Protein AF-A0A377ZC28-F1 (afdb_monomer_lite)

Organism: NCBI:txid72407

Structure (mmCIF, N/CA/C/O backbone):
data_AF-A0A377ZC28-F1
#
_entry.id   AF-A0A377ZC28-F1
#
loop_
_atom_site.group_PDB
_atom_site.id
_atom_site.type_symbol
_atom_site.label_atom_id
_atom_site.label_alt_id
_atom_site.label_comp_id
_atom_site.label_asym_id
_atom_site.label_entity_id
_atom_site.label_seq_id
_atom_site.pdbx_PDB_ins_code
_atom_site.Cartn_x
_atom_site.Cartn_y
_atom_site.Cartn_z
_atom_site.occupancy
_atom_site.B_iso_or_equiv
_atom_site.auth_seq_id
_atom_site.auth_comp_id
_atom_site.auth_asym_id
_atom_site.auth_atom_id
_atom_site.pdbx_PDB_model_num
ATOM 1 N N . MET A 1 1 ? -20.824 -15.036 5.516 1.00 44.41 1 MET A N 1
ATOM 2 C CA . MET A 1 1 ? -20.216 -13.695 5.655 1.00 44.41 1 MET A CA 1
ATOM 3 C C . MET A 1 1 ? -18.732 -13.839 5.365 1.00 44.41 1 MET A C 1
ATOM 5 O O . MET A 1 1 ? -18.049 -14.486 6.147 1.00 44.41 1 MET A O 1
ATOM 9 N N . ASN A 1 2 ? -18.245 -13.337 4.228 1.00 58.28 2 ASN A N 1
ATOM 10 C CA . ASN A 1 2 ? -16.809 -13.364 3.943 1.00 58.28 2 ASN A CA 1
ATOM 11 C C . ASN A 1 2 ? -16.132 -12.284 4.794 1.00 58.28 2 ASN A C 1
ATOM 13 O O . ASN A 1 2 ? -16.191 -11.107 4.447 1.00 58.28 2 ASN A O 1
ATOM 17 N N . ASN A 1 3 ? -15.524 -12.671 5.917 1.00 81.12 3 ASN A N 1
ATOM 18 C CA . ASN A 1 3 ? -14.624 -11.776 6.642 1.00 81.12 3 ASN A CA 1
ATOM 19 C C . ASN A 1 3 ? -13.360 -11.593 5.797 1.00 81.12 3 ASN A C 1
ATOM 21 O O . ASN A 1 3 ? -12.593 -12.538 5.618 1.00 81.12 3 ASN A O 1
ATOM 25 N N . GLN A 1 4 ? -13.168 -10.389 5.269 1.00 92.62 4 GLN A N 1
ATOM 26 C CA . GLN A 1 4 ? -11.940 -9.996 4.591 1.00 92.62 4 GLN A CA 1
ATOM 27 C C . GLN A 1 4 ? -10.994 -9.349 5.612 1.00 92.62 4 GLN A C 1
ATOM 29 O O . GLN A 1 4 ? -11.361 -8.376 6.272 1.00 92.62 4 GLN A O 1
ATOM 34 N N . PHE A 1 5 ? -9.782 -9.878 5.734 1.00 97.25 5 PHE A N 1
ATOM 35 C CA . PHE A 1 5 ? -8.716 -9.340 6.566 1.00 97.25 5 PHE A CA 1
ATOM 36 C C . PHE A 1 5 ? -8.031 -8.147 5.893 1.00 97.25 5 PHE A C 1
ATOM 38 O O . PHE A 1 5 ? -7.810 -8.121 4.678 1.00 97.25 5 PHE A O 1
ATOM 45 N N . THR A 1 6 ? -7.653 -7.161 6.702 1.00 98.06 6 THR A N 1
ATOM 46 C CA . THR A 1 6 ? -6.891 -5.994 6.262 1.00 98.06 6 THR A CA 1
ATOM 47 C C . THR A 1 6 ? -5.403 -6.188 6.571 1.00 98.06 6 THR A C 1
ATOM 49 O O . THR A 1 6 ? -5.005 -6.478 7.704 1.00 98.06 6 THR A O 1
ATOM 52 N N . TRP A 1 7 ? -4.581 -5.940 5.555 1.00 98.06 7 TRP A N 1
ATOM 53 C CA . TRP A 1 7 ? -3.185 -5.550 5.687 1.00 98.06 7 TRP A CA 1
ATOM 54 C C . TRP A 1 7 ? -3.112 -4.021 5.639 1.00 98.06 7 TRP A C 1
ATOM 56 O O . TRP A 1 7 ? -3.307 -3.414 4.586 1.00 98.06 7 TRP A O 1
ATOM 66 N N . LEU A 1 8 ? -2.828 -3.377 6.767 1.00 98.38 8 LEU A N 1
ATOM 67 C CA . LEU A 1 8 ? -2.618 -1.935 6.818 1.00 98.38 8 LEU A CA 1
ATOM 68 C C . LEU A 1 8 ? -1.168 -1.620 6.447 1.00 98.38 8 LEU A C 1
ATOM 70 O O . LEU A 1 8 ? -0.243 -2.073 7.116 1.00 98.38 8 LEU A O 1
ATOM 74 N N . HIS A 1 9 ? -0.956 -0.835 5.396 1.00 97.56 9 HIS A N 1
ATOM 75 C CA . HIS A 1 9 ? 0.357 -0.327 5.033 1.00 97.56 9 HIS A CA 1
ATOM 76 C C . HIS A 1 9 ? 0.481 1.171 5.327 1.00 97.56 9 HIS A C 1
ATOM 78 O O . HIS A 1 9 ? -0.236 2.005 4.775 1.00 97.56 9 HIS A O 1
ATOM 84 N N . ILE A 1 10 ? 1.476 1.523 6.135 1.00 95.75 10 ILE A N 1
ATOM 85 C CA . ILE A 1 10 ? 1.855 2.899 6.444 1.00 95.75 10 ILE A CA 1
ATOM 86 C C . ILE A 1 10 ? 3.057 3.287 5.573 1.00 95.75 10 ILE A C 1
ATOM 88 O O . ILE A 1 10 ? 4.144 2.725 5.703 1.00 95.75 10 ILE A O 1
ATOM 92 N N . GLY A 1 11 ? 2.852 4.214 4.639 1.00 93.88 11 GLY A N 1
ATOM 93 C CA . GLY A 1 11 ? 3.839 4.625 3.638 1.00 93.88 11 GLY A CA 1
ATOM 94 C C . GLY A 1 11 ? 3.499 4.107 2.240 1.00 93.88 11 GLY A C 1
ATOM 95 O O . GLY A 1 11 ? 4.002 3.074 1.802 1.00 93.88 11 GLY A O 1
ATOM 96 N N . LEU A 1 12 ? 2.672 4.855 1.509 1.00 92.75 12 LEU A N 1
ATOM 97 C CA . LEU A 1 12 ? 2.207 4.550 0.152 1.00 92.75 12 LEU A CA 1
ATOM 98 C C . LEU A 1 12 ? 3.239 4.961 -0.918 1.00 92.75 12 LEU A C 1
ATOM 100 O O . LEU A 1 12 ? 2.968 5.731 -1.842 1.00 92.75 12 LEU A O 1
ATOM 104 N N . GLY A 1 13 ? 4.458 4.443 -0.779 1.00 91.50 13 GLY A N 1
ATOM 105 C CA . GLY A 1 13 ? 5.565 4.681 -1.706 1.00 91.50 13 GLY A CA 1
ATOM 106 C C . GLY A 1 13 ? 5.496 3.838 -2.984 1.00 91.50 13 GLY A C 1
ATOM 107 O O . GLY A 1 13 ? 4.701 2.904 -3.105 1.00 91.50 13 GLY A O 1
ATOM 108 N N . SER A 1 14 ? 6.377 4.143 -3.942 1.00 92.00 14 SER A N 1
ATOM 109 C CA . SER A 1 14 ? 6.533 3.369 -5.184 1.00 92.00 14 SER A CA 1
ATOM 110 C C . SER A 1 14 ? 6.946 1.916 -4.924 1.00 92.00 14 SER A C 1
ATOM 112 O O . SER A 1 14 ? 6.415 1.017 -5.567 1.00 92.00 14 SER A O 1
ATOM 114 N N . PHE A 1 15 ? 7.834 1.678 -3.951 1.00 92.62 15 PHE A N 1
ATOM 115 C CA . PHE A 1 15 ? 8.294 0.333 -3.591 1.00 92.62 15 PHE A CA 1
ATOM 116 C C . PHE A 1 15 ? 7.162 -0.553 -3.060 1.00 92.62 15 PHE A C 1
ATOM 118 O O . PHE A 1 15 ? 6.989 -1.672 -3.529 1.00 92.62 15 PHE A O 1
ATOM 125 N N . HIS A 1 16 ? 6.346 -0.035 -2.135 1.00 94.75 16 HIS A N 1
ATOM 126 C CA . HIS A 1 16 ? 5.183 -0.761 -1.623 1.00 94.75 16 HIS A CA 1
ATOM 127 C C . HIS A 1 16 ? 4.256 -1.211 -2.764 1.00 94.75 16 HIS A C 1
ATOM 129 O O . HIS A 1 16 ? 3.899 -2.389 -2.845 1.00 94.75 16 HIS A O 1
ATOM 135 N N . ARG A 1 17 ? 3.920 -0.279 -3.669 1.00 96.00 17 ARG A N 1
ATOM 136 C CA . ARG A 1 17 ? 3.062 -0.554 -4.828 1.00 96.00 17 ARG A CA 1
ATOM 137 C C . ARG A 1 17 ? 3.667 -1.618 -5.748 1.00 96.00 17 ARG A C 1
ATOM 139 O O . ARG A 1 17 ? 3.008 -2.588 -6.093 1.00 96.00 17 ARG A O 1
ATOM 146 N N . ALA A 1 18 ? 4.948 -1.502 -6.074 1.00 96.00 18 ALA A N 1
ATOM 147 C CA . ALA A 1 18 ? 5.608 -2.459 -6.958 1.00 96.00 18 ALA A CA 1
ATOM 148 C C . ALA A 1 18 ? 5.859 -3.841 -6.337 1.00 96.00 18 ALA A C 1
ATOM 150 O O . ALA A 1 18 ? 6.118 -4.783 -7.073 1.00 96.00 18 ALA A O 1
ATOM 151 N N . HIS A 1 19 ? 5.827 -3.963 -5.006 1.00 95.56 19 HIS A N 1
ATOM 152 C CA . HIS A 1 19 ? 6.254 -5.180 -4.319 1.00 95.56 19 HIS A CA 1
ATOM 153 C C . HIS A 1 19 ? 5.126 -5.833 -3.515 1.00 95.56 19 HIS A C 1
ATOM 155 O O . HIS A 1 19 ? 4.520 -6.801 -3.960 1.00 95.56 19 HIS A O 1
ATOM 161 N N . GLN A 1 20 ? 4.807 -5.323 -2.322 1.00 96.56 20 GLN A N 1
ATOM 162 C CA . GLN A 1 20 ? 3.825 -5.971 -1.439 1.00 96.56 20 GLN A CA 1
ATOM 163 C C . GLN A 1 20 ? 2.410 -5.923 -2.021 1.00 96.56 20 GLN A C 1
ATOM 165 O O . GLN A 1 20 ? 1.684 -6.912 -1.946 1.00 96.56 20 GLN A O 1
ATOM 170 N N . ALA A 1 21 ? 2.024 -4.791 -2.620 1.00 97.62 21 ALA A N 1
ATOM 171 C CA . ALA A 1 21 ? 0.724 -4.684 -3.269 1.00 97.62 21 ALA A CA 1
ATOM 172 C C . ALA A 1 21 ? 0.627 -5.618 -4.483 1.00 97.62 21 ALA A C 1
ATOM 174 O O . ALA A 1 21 ? -0.418 -6.237 -4.681 1.00 97.62 21 ALA A O 1
ATOM 175 N N . TRP A 1 22 ? 1.712 -5.785 -5.240 1.00 97.75 22 TRP A N 1
ATOM 176 C CA . TRP A 1 22 ? 1.761 -6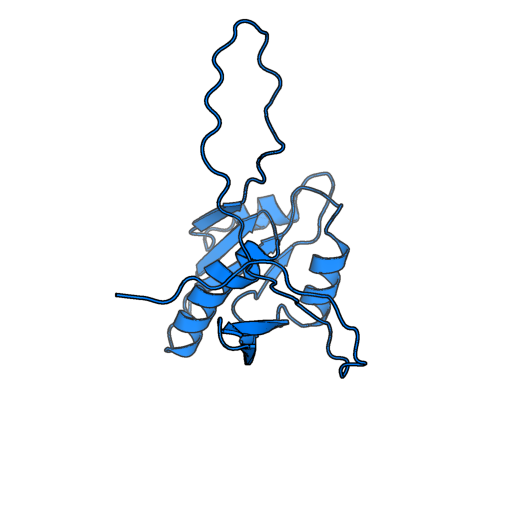.739 -6.344 1.00 97.75 22 TRP A CA 1
ATOM 177 C C . TRP A 1 22 ? 1.591 -8.191 -5.870 1.00 97.75 22 TRP A C 1
ATOM 179 O O . TRP A 1 22 ? 0.719 -8.896 -6.372 1.00 97.75 22 TRP A O 1
ATOM 189 N N . TYR A 1 23 ? 2.319 -8.625 -4.835 1.00 97.19 23 TYR A N 1
ATOM 190 C CA . TYR A 1 23 ? 2.162 -9.982 -4.292 1.00 97.19 23 TYR A CA 1
ATOM 191 C C . TYR A 1 23 ? 0.742 -10.259 -3.792 1.00 97.19 23 TYR A C 1
ATOM 193 O O . TYR A 1 23 ? 0.187 -11.324 -4.066 1.00 97.19 23 TYR A O 1
ATOM 201 N N . LEU A 1 24 ? 0.119 -9.300 -3.100 1.00 97.56 24 LEU A N 1
ATOM 202 C CA . LEU A 1 24 ? -1.262 -9.480 -2.656 1.00 97.56 24 LEU A CA 1
ATOM 203 C C . LEU A 1 24 ? -2.251 -9.478 -3.829 1.00 97.56 24 LEU A C 1
ATOM 205 O O . LEU A 1 24 ? -3.248 -10.192 -3.793 1.00 97.56 24 LEU A O 1
ATOM 209 N N . HIS A 1 25 ? -1.969 -8.720 -4.889 1.00 97.81 25 HIS A N 1
ATOM 210 C CA . HIS A 1 25 ? -2.758 -8.776 -6.117 1.00 97.81 25 HIS A CA 1
ATOM 211 C C . HIS A 1 25 ? -2.675 -10.156 -6.774 1.00 97.81 25 HIS A C 1
ATOM 213 O O . HIS A 1 25 ? -3.702 -10.682 -7.189 1.00 97.81 25 HIS A O 1
ATOM 219 N N . ARG A 1 26 ? -1.500 -10.795 -6.784 1.00 97.56 26 ARG A N 1
ATOM 220 C CA . ARG A 1 26 ? -1.352 -12.171 -7.283 1.00 97.56 26 ARG A CA 1
ATOM 221 C C . ARG A 1 26 ? -2.139 -13.193 -6.470 1.00 97.56 26 ARG A C 1
ATOM 223 O O . ARG A 1 26 ? -2.745 -14.079 -7.062 1.00 97.56 26 ARG A O 1
ATOM 230 N N . LEU A 1 27 ? -2.204 -13.027 -5.150 1.00 96.12 27 LEU A N 1
ATOM 231 C CA . LEU A 1 27 ? -3.037 -13.865 -4.281 1.00 96.12 27 LEU A CA 1
ATOM 232 C C . LEU A 1 27 ? -4.542 -13.710 -4.586 1.00 96.12 27 LEU A C 1
ATOM 234 O O . LEU A 1 27 ? -5.274 -14.694 -4.680 1.00 96.12 27 LEU A O 1
ATOM 238 N N . ILE A 1 28 ? -4.993 -12.472 -4.800 1.00 95.75 28 ILE A N 1
ATOM 239 C CA . ILE A 1 28 ? -6.369 -12.166 -5.224 1.00 95.75 28 ILE A CA 1
ATOM 240 C C . ILE A 1 28 ? -6.650 -12.782 -6.603 1.00 95.75 28 ILE A C 1
ATOM 242 O O . ILE A 1 28 ? -7.668 -13.443 -6.796 1.00 95.75 28 ILE A O 1
ATOM 246 N N . ALA A 1 29 ? -5.726 -12.626 -7.555 1.00 95.62 29 ALA A N 1
ATOM 247 C CA . ALA A 1 29 ? -5.847 -13.178 -8.902 1.00 95.62 29 ALA A CA 1
ATOM 248 C C . ALA A 1 29 ? -5.878 -14.716 -8.917 1.00 95.62 29 ALA A C 1
ATOM 250 O O . ALA A 1 29 ? -6.526 -15.300 -9.783 1.00 95.62 29 ALA A O 1
ATOM 251 N N . SER A 1 30 ? -5.249 -15.383 -7.942 1.00 96.81 30 SER A N 1
ATOM 252 C CA . SER A 1 30 ? -5.361 -16.836 -7.763 1.00 96.81 30 SER A CA 1
ATOM 253 C C . SER A 1 30 ? -6.667 -17.276 -7.083 1.00 96.81 30 SER A C 1
ATOM 255 O O . SER A 1 30 ? -6.837 -18.460 -6.802 1.00 96.81 30 SER A O 1
ATOM 257 N N . GLY A 1 31 ? -7.579 -16.345 -6.785 1.00 96.06 31 GLY A N 1
ATOM 258 C CA . GLY A 1 31 ? -8.904 -16.602 -6.216 1.00 96.06 31 GLY A CA 1
ATOM 259 C C . GLY A 1 31 ? -9.018 -16.411 -4.699 1.00 96.06 31 GLY A C 1
ATOM 260 O O . GLY A 1 31 ? -10.126 -16.501 -4.165 1.00 96.06 31 GLY A O 1
ATOM 261 N N . ASP A 1 32 ? -7.924 -16.122 -3.984 1.00 95.25 32 ASP A N 1
ATOM 262 C CA . ASP A 1 32 ? -7.978 -15.882 -2.539 1.00 95.25 32 ASP A CA 1
ATOM 263 C C . ASP A 1 32 ? -8.244 -14.404 -2.232 1.00 95.25 32 ASP A C 1
ATOM 265 O O . ASP A 1 32 ? -7.348 -13.578 -2.055 1.00 95.25 32 ASP A O 1
ATOM 269 N N . ASN A 1 33 ? -9.531 -14.086 -2.119 1.00 94.50 33 ASN A N 1
ATOM 270 C CA . ASN A 1 33 ? -10.020 -12.733 -1.859 1.00 94.50 33 ASN A CA 1
ATOM 271 C C . ASN A 1 33 ? -10.162 -12.407 -0.365 1.00 94.50 33 ASN A C 1
ATOM 273 O O . ASN A 1 33 ? -10.817 -11.425 -0.006 1.00 94.50 33 ASN A O 1
ATOM 277 N N . ARG A 1 34 ? -9.585 -13.220 0.532 1.00 96.12 34 ARG A N 1
ATOM 278 C CA . ARG A 1 34 ? -9.691 -13.004 1.985 1.00 96.12 34 ARG A CA 1
ATOM 279 C C . ARG A 1 34 ? -8.863 -11.827 2.476 1.00 96.12 34 ARG A C 1
ATOM 281 O O . ARG A 1 34 ? -9.069 -11.411 3.607 1.00 96.12 34 ARG A O 1
ATOM 288 N N . TRP A 1 35 ? -7.957 -11.286 1.666 1.00 96.62 35 TRP A N 1
ATOM 289 C CA . TRP A 1 35 ? -7.097 -10.171 2.049 1.00 96.62 35 TRP A CA 1
ATOM 290 C C . TRP A 1 35 ? -7.303 -8.944 1.171 1.00 96.62 35 TRP A C 1
ATOM 292 O O . TRP A 1 35 ? -7.628 -9.041 -0.011 1.00 96.62 35 TRP A O 1
ATOM 302 N N . ARG A 1 36 ? -7.054 -7.777 1.764 1.00 97.19 36 ARG A N 1
ATOM 303 C CA . ARG A 1 36 ? -6.927 -6.494 1.068 1.00 97.19 36 ARG A CA 1
ATOM 304 C C . ARG A 1 36 ? -5.870 -5.614 1.713 1.00 97.19 36 ARG A C 1
ATOM 306 O O . ARG A 1 36 ? -5.557 -5.790 2.890 1.00 97.19 36 ARG A O 1
ATOM 313 N N . ILE A 1 37 ? -5.407 -4.608 0.977 1.00 98.31 37 ILE A N 1
ATOM 314 C CA . ILE A 1 37 ? -4.588 -3.528 1.527 1.00 98.31 37 ILE A CA 1
ATOM 315 C C . ILE A 1 37 ? -5.447 -2.304 1.838 1.00 98.31 37 ILE A C 1
ATOM 317 O O . ILE A 1 37 ? -6.193 -1.807 0.986 1.00 98.31 37 ILE A O 1
ATOM 321 N N . ALA A 1 38 ? -5.278 -1.796 3.057 1.00 98.31 38 ALA A N 1
ATOM 322 C CA . ALA A 1 38 ? -5.562 -0.412 3.400 1.00 98.31 38 ALA A CA 1
ATOM 323 C C . ALA A 1 38 ? -4.236 0.353 3.452 1.00 98.31 38 ALA A C 1
ATOM 325 O O . ALA A 1 38 ? -3.284 -0.142 4.047 1.00 98.31 38 ALA A O 1
ATOM 326 N N . ALA A 1 39 ? -4.137 1.532 2.842 1.00 97.56 39 ALA A N 1
ATOM 327 C CA . ALA A 1 39 ? -2.881 2.276 2.788 1.00 97.56 39 ALA A CA 1
ATOM 328 C C . ALA A 1 39 ? -3.060 3.766 3.079 1.00 97.56 39 ALA A C 1
ATOM 330 O O . ALA A 1 39 ? -4.024 4.384 2.632 1.00 97.56 39 ALA A O 1
ATOM 331 N N . GLY A 1 40 ? -2.100 4.349 3.793 1.00 96.31 40 GLY A N 1
ATOM 332 C CA . GLY A 1 40 ? -2.043 5.780 4.087 1.00 96.31 40 GLY A CA 1
ATOM 333 C C . GLY A 1 40 ? -0.639 6.224 4.486 1.00 96.31 40 GLY A C 1
ATOM 334 O O . GLY A 1 40 ? 0.289 5.415 4.536 1.00 96.31 40 GLY A O 1
ATOM 335 N N . ASN A 1 41 ? -0.476 7.512 4.775 1.00 94.56 41 ASN A N 1
ATOM 336 C CA . ASN A 1 41 ? 0.808 8.115 5.136 1.00 94.56 41 ASN A CA 1
ATOM 337 C C . ASN A 1 41 ? 0.721 8.818 6.495 1.00 94.56 41 ASN A C 1
ATOM 339 O O . ASN A 1 41 ? -0.324 9.346 6.861 1.00 94.56 41 ASN A O 1
ATOM 343 N N . ILE A 1 42 ? 1.837 8.864 7.227 1.00 94.31 42 ILE A N 1
ATOM 344 C CA . ILE A 1 42 ? 1.957 9.658 8.469 1.00 94.31 42 ILE A CA 1
ATOM 345 C C . ILE A 1 42 ? 2.351 11.118 8.208 1.00 94.31 42 ILE A C 1
ATOM 347 O O . ILE A 1 42 ? 2.241 11.965 9.090 1.00 94.31 42 ILE A O 1
ATOM 351 N N . ARG A 1 43 ? 2.803 11.412 6.986 1.00 91.69 43 ARG A N 1
ATOM 352 C CA . ARG A 1 43 ? 3.150 12.744 6.485 1.00 91.69 43 ARG A CA 1
ATOM 353 C C . ARG A 1 43 ? 2.178 13.154 5.381 1.00 91.69 43 ARG A C 1
ATOM 355 O O . ARG A 1 43 ? 1.640 12.296 4.684 1.00 91.69 43 ARG A O 1
ATOM 362 N N . ASN A 1 44 ? 1.985 14.460 5.221 1.00 92.12 44 ASN A N 1
ATOM 363 C CA . ASN A 1 44 ? 1.114 15.051 4.201 1.00 92.12 44 ASN A CA 1
ATOM 364 C C . ASN A 1 44 ? 1.813 15.294 2.848 1.00 92.12 44 ASN A C 1
ATOM 366 O O . ASN A 1 44 ? 1.165 15.705 1.889 1.00 92.12 44 ASN A O 1
ATOM 370 N N . ASP A 1 45 ? 3.117 15.038 2.750 1.00 89.00 45 ASP A N 1
ATOM 371 C CA . ASP A 1 45 ? 3.940 15.268 1.554 1.00 89.00 45 ASP A CA 1
ATOM 372 C C . ASP A 1 45 ? 3.560 14.381 0.355 1.00 89.00 45 ASP A C 1
ATOM 374 O O . ASP A 1 45 ? 3.824 14.737 -0.792 1.00 89.00 45 ASP A O 1
ATOM 378 N N . ALA A 1 46 ? 2.898 13.250 0.605 1.00 86.00 46 ALA A N 1
ATOM 379 C CA . ALA A 1 46 ? 2.440 12.308 -0.414 1.00 86.00 46 ALA A CA 1
ATOM 380 C C . ALA A 1 46 ? 0.905 12.248 -0.559 1.00 86.00 46 ALA A C 1
ATOM 382 O O . ALA A 1 46 ? 0.376 11.293 -1.136 1.00 86.00 46 ALA A O 1
ATOM 383 N N . GLU A 1 47 ? 0.170 13.250 -0.066 1.00 91.62 47 GLU A N 1
ATOM 384 C CA . GLU A 1 47 ? -1.302 13.240 -0.076 1.00 91.62 47 GLU A CA 1
ATOM 385 C C . GLU A 1 47 ? -1.884 13.226 -1.498 1.00 91.62 47 GLU A C 1
ATOM 387 O O . GLU A 1 47 ? -2.858 12.528 -1.765 1.00 91.62 47 GLU A O 1
ATOM 392 N N . GLN A 1 48 ? -1.237 13.898 -2.455 1.00 92.62 48 GLN A N 1
ATOM 393 C CA . GLN A 1 48 ? -1.663 13.885 -3.862 1.00 92.62 48 GLN A CA 1
ATOM 394 C C . GLN A 1 48 ? -1.744 12.462 -4.439 1.00 92.62 48 GLN A C 1
ATOM 396 O O . GLN A 1 48 ? -2.647 12.159 -5.217 1.00 92.62 48 GLN A O 1
ATOM 401 N N . VAL A 1 49 ? -0.836 11.568 -4.032 1.00 91.25 49 VAL A N 1
ATOM 402 C CA . VAL A 1 49 ? -0.833 10.163 -4.469 1.00 91.25 49 VAL A CA 1
ATOM 403 C C . VAL A 1 49 ? -2.010 9.403 -3.862 1.00 91.25 49 VAL A C 1
ATOM 405 O O . VAL A 1 49 ? -2.660 8.629 -4.563 1.00 91.25 49 VAL A O 1
ATOM 408 N N . VAL A 1 50 ? -2.302 9.637 -2.578 1.00 94.94 50 VAL A N 1
ATOM 409 C CA . VAL A 1 50 ? -3.454 9.036 -1.889 1.00 94.94 50 VAL A CA 1
ATOM 410 C C . VAL A 1 50 ? -4.747 9.446 -2.588 1.00 94.94 50 VAL A C 1
ATOM 412 O O . VAL A 1 50 ? -5.547 8.580 -2.928 1.00 94.94 50 VAL A O 1
ATOM 415 N N . GLN A 1 51 ? -4.914 10.738 -2.876 1.00 94.94 51 GLN A N 1
ATOM 416 C CA . GLN A 1 51 ? -6.101 11.269 -3.549 1.00 94.94 51 GLN A CA 1
ATOM 417 C C . GLN A 1 51 ? -6.249 10.731 -4.979 1.00 94.94 51 GLN A C 1
ATOM 419 O O . GLN A 1 51 ? -7.329 10.285 -5.364 1.00 94.94 51 GLN A O 1
ATOM 424 N N . ALA A 1 52 ? -5.160 10.694 -5.754 1.00 95.06 52 ALA A N 1
ATOM 425 C CA . ALA A 1 52 ? -5.179 10.164 -7.118 1.00 95.06 52 ALA A CA 1
ATOM 426 C C . ALA A 1 52 ? -5.558 8.675 -7.168 1.00 95.06 52 ALA A C 1
ATOM 428 O O . ALA A 1 52 ? -6.307 8.261 -8.053 1.00 95.06 52 ALA A O 1
ATOM 429 N N . LEU A 1 53 ? -5.060 7.871 -6.222 1.00 96.19 53 LEU A N 1
ATOM 430 C CA . LEU A 1 53 ? -5.415 6.456 -6.111 1.00 96.19 53 LEU A CA 1
ATOM 431 C C . LEU A 1 53 ? -6.835 6.273 -5.580 1.00 96.19 53 LEU A C 1
ATOM 433 O O . LEU A 1 53 ? -7.562 5.429 -6.093 1.00 96.19 53 LEU A O 1
ATOM 437 N N . ALA A 1 54 ? -7.268 7.075 -4.606 1.00 96.25 54 ALA A N 1
ATOM 438 C CA . ALA A 1 54 ? -8.636 7.040 -4.097 1.00 96.25 54 ALA A CA 1
ATOM 439 C C . ALA A 1 54 ? -9.656 7.320 -5.213 1.00 96.25 54 ALA A C 1
ATOM 441 O O . ALA A 1 54 ? -10.625 6.575 -5.350 1.00 96.25 54 ALA A O 1
ATOM 442 N N . ALA A 1 55 ? -9.386 8.307 -6.076 1.00 96.31 55 ALA A N 1
ATOM 443 C CA . ALA A 1 55 ? -10.202 8.606 -7.254 1.00 96.31 55 ALA A CA 1
ATOM 444 C C . ALA A 1 55 ? -10.284 7.436 -8.258 1.00 96.31 55 ALA A C 1
ATOM 446 O O . ALA A 1 55 ? -11.253 7.326 -9.004 1.00 96.31 55 ALA A O 1
ATOM 447 N N . GLN A 1 56 ? -9.294 6.537 -8.257 1.00 96.00 56 GLN A N 1
ATOM 448 C CA . GLN A 1 56 ? -9.242 5.332 -9.094 1.00 96.00 56 GLN A CA 1
ATOM 449 C C . GLN A 1 56 ? -9.745 4.073 -8.363 1.00 96.00 56 GLN A C 1
ATOM 451 O O . GLN A 1 56 ? -9.608 2.960 -8.872 1.00 96.00 56 GLN A O 1
ATOM 456 N N . GLY A 1 57 ? -10.310 4.208 -7.157 1.00 95.81 57 GLY A N 1
ATOM 457 C CA . GLY A 1 57 ? -10.711 3.064 -6.332 1.00 95.81 57 GLY A CA 1
ATOM 458 C C . GLY A 1 57 ? -9.528 2.187 -5.904 1.00 95.81 57 GLY A C 1
ATOM 459 O O . GLY A 1 57 ? -9.684 0.980 -5.757 1.00 95.81 57 GLY A O 1
ATOM 460 N N . GLY A 1 58 ? -8.342 2.785 -5.772 1.00 96.12 58 GLY A N 1
ATOM 461 C CA . GLY A 1 58 ? -7.083 2.133 -5.413 1.00 96.12 58 GLY A CA 1
ATOM 462 C C . GLY A 1 58 ? -6.384 1.385 -6.548 1.00 96.12 58 GLY A C 1
ATOM 463 O O . GLY A 1 58 ? -5.304 0.834 -6.327 1.00 96.12 58 GLY A O 1
ATOM 464 N N . ARG A 1 59 ? -6.951 1.409 -7.761 1.00 97.56 59 ARG A N 1
ATOM 465 C CA . ARG A 1 59 ? -6.347 0.798 -8.947 1.00 97.56 59 ARG A CA 1
ATOM 466 C C . ARG A 1 59 ? -5.221 1.652 -9.514 1.00 97.56 59 ARG A C 1
ATOM 468 O O . ARG A 1 59 ? -5.256 2.879 -9.439 1.00 97.56 59 ARG A O 1
ATOM 475 N N . TYR A 1 60 ? -4.220 0.989 -10.077 1.00 97.44 60 TYR A N 1
ATOM 476 C CA . TYR A 1 60 ? -3.130 1.611 -10.827 1.00 97.44 60 TYR A CA 1
ATOM 477 C C . TYR A 1 60 ? -2.469 0.582 -11.742 1.00 97.44 60 TYR A C 1
ATOM 479 O O . TYR A 1 60 ? -2.629 -0.619 -11.545 1.00 97.44 60 TYR A O 1
ATOM 487 N N . VAL A 1 61 ? -1.686 1.052 -12.713 1.00 97.38 61 VAL A N 1
ATOM 488 C CA . VAL A 1 61 ? -0.894 0.179 -13.587 1.00 97.38 61 VAL A CA 1
ATOM 489 C C . VAL A 1 61 ? 0.530 0.046 -13.050 1.00 97.38 61 VAL A C 1
ATOM 491 O O . VAL A 1 61 ? 1.185 1.052 -12.757 1.00 97.38 61 VAL A O 1
ATOM 494 N N . LEU A 1 62 ? 1.007 -1.190 -12.932 1.00 97.19 62 LEU A N 1
ATOM 495 C CA . LEU A 1 62 ? 2.412 -1.519 -12.735 1.00 97.19 62 LEU A CA 1
ATOM 496 C C . LEU A 1 62 ? 3.062 -1.758 -14.100 1.00 97.19 62 LEU A C 1
ATOM 498 O O . LEU A 1 62 ? 2.589 -2.578 -14.880 1.00 97.19 62 LEU A O 1
ATOM 502 N N . GLU A 1 63 ? 4.136 -1.023 -14.376 1.00 96.06 63 GLU A N 1
ATOM 503 C CA . GLU A 1 63 ? 5.001 -1.243 -15.535 1.00 96.06 63 GLU A CA 1
ATOM 504 C C . GLU A 1 63 ? 6.242 -2.021 -15.086 1.00 96.06 63 GLU A C 1
ATOM 506 O O . GLU A 1 63 ? 6.994 -1.543 -14.229 1.00 96.06 63 GLU A O 1
ATOM 511 N N . THR A 1 64 ? 6.463 -3.189 -15.682 1.00 94.62 64 THR A N 1
ATOM 512 C CA . THR A 1 64 ? 7.679 -3.991 -15.514 1.00 94.62 64 THR A CA 1
ATOM 513 C C . THR A 1 64 ? 8.544 -3.819 -16.751 1.00 94.62 64 THR A C 1
ATOM 515 O O . THR A 1 64 ? 8.038 -3.867 -17.871 1.00 94.62 64 THR A O 1
ATOM 518 N N . VAL A 1 65 ? 9.844 -3.596 -16.554 1.00 94.69 65 VAL A N 1
ATOM 519 C CA . VAL A 1 65 ? 10.810 -3.449 -17.648 1.00 94.69 65 VAL A CA 1
ATOM 520 C C . VAL A 1 65 ? 11.909 -4.488 -17.473 1.00 94.69 65 VAL A C 1
ATOM 522 O O . VAL A 1 65 ? 12.566 -4.496 -16.429 1.00 94.69 65 VAL A O 1
ATOM 525 N N . SER A 1 66 ? 12.100 -5.354 -18.468 1.00 93.94 66 SER A N 1
ATOM 526 C CA . SER A 1 66 ? 13.179 -6.346 -18.456 1.00 93.94 66 SER A CA 1
ATOM 527 C C . SER A 1 66 ? 14.548 -5.683 -18.687 1.00 93.94 66 SER A C 1
ATOM 529 O O . SER A 1 66 ? 14.614 -4.549 -19.181 1.00 93.94 66 SER A O 1
ATOM 531 N N . PRO A 1 67 ? 15.666 -6.360 -18.366 1.00 92.94 67 PRO A N 1
ATOM 532 C CA . PRO A 1 67 ? 17.003 -5.887 -18.733 1.00 92.94 67 PRO A CA 1
ATOM 533 C C . PRO A 1 67 ? 17.182 -5.640 -20.242 1.00 92.94 67 PRO A C 1
ATOM 535 O O . PRO A 1 67 ? 17.922 -4.738 -20.632 1.00 92.94 67 PRO A O 1
ATOM 538 N N . GLU A 1 68 ? 16.464 -6.387 -21.082 1.00 95.44 68 GLU A N 1
ATOM 539 C CA . GLU A 1 68 ? 16.449 -6.293 -22.548 1.00 95.44 68 GLU A CA 1
ATOM 540 C C . GLU A 1 68 ? 15.572 -5.133 -23.057 1.00 95.44 68 GLU A C 1
ATOM 542 O O . GLU A 1 68 ? 15.593 -4.796 -24.241 1.00 95.44 68 GLU A O 1
ATOM 547 N N . GLY A 1 69 ? 14.831 -4.478 -22.158 1.00 93.69 69 GLY A N 1
ATOM 548 C CA . GLY A 1 69 ? 13.986 -3.323 -22.451 1.00 93.69 69 GLY A CA 1
A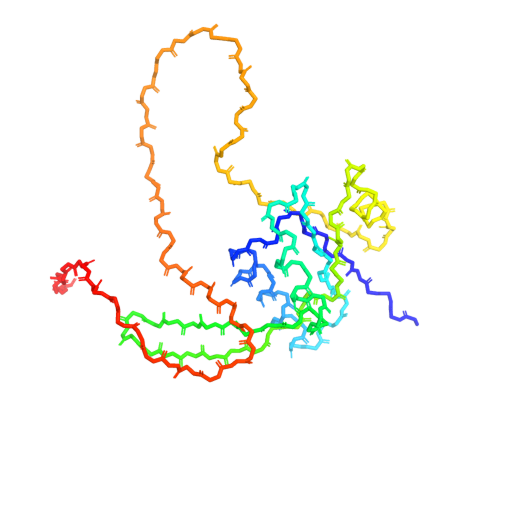TOM 549 C C . GLY A 1 69 ? 12.544 -3.662 -22.829 1.00 93.69 69 GLY A C 1
ATOM 550 O O . GLY A 1 69 ? 11.802 -2.756 -23.220 1.00 93.69 69 GLY A O 1
ATOM 551 N N . GLU A 1 70 ? 12.132 -4.924 -22.695 1.00 94.38 70 GLU A N 1
ATOM 552 C CA . GLU A 1 70 ? 10.743 -5.344 -22.888 1.00 94.38 70 GLU A CA 1
ATOM 553 C C . GLU A 1 70 ? 9.854 -4.762 -21.787 1.00 94.38 70 GLU A C 1
ATOM 555 O O . GLU A 1 70 ? 10.299 -4.594 -20.650 1.00 94.38 70 GLU A O 1
ATOM 560 N N . ARG A 1 71 ? 8.609 -4.407 -22.128 1.00 95.94 71 ARG A N 1
ATOM 561 C CA . ARG A 1 71 ? 7.675 -3.736 -21.215 1.00 95.94 71 ARG A CA 1
ATOM 562 C C . ARG A 1 71 ? 6.393 -4.529 -21.062 1.00 95.94 71 ARG A C 1
ATOM 564 O O . ARG A 1 71 ? 5.723 -4.811 -22.052 1.00 95.94 71 ARG A O 1
ATOM 571 N N . GLU A 1 72 ? 6.014 -4.768 -19.818 1.00 94.38 72 GLU A N 1
ATOM 572 C CA . GLU A 1 72 ? 4.739 -5.372 -19.451 1.00 94.38 72 GLU A CA 1
ATOM 573 C C . GLU A 1 72 ? 3.938 -4.417 -18.571 1.00 94.38 72 GLU A C 1
ATOM 575 O O . GLU A 1 72 ? 4.500 -3.680 -17.756 1.00 94.38 72 GLU A O 1
ATOM 580 N N . TYR A 1 73 ? 2.617 -4.436 -18.738 1.00 95.56 73 TYR A N 1
ATOM 581 C CA . TYR A 1 73 ? 1.687 -3.584 -18.006 1.00 95.56 73 TYR A CA 1
ATOM 582 C C . TYR A 1 73 ? 0.628 -4.442 -17.33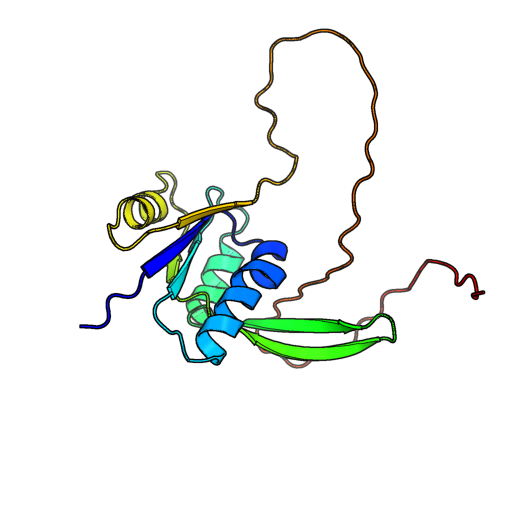1 1.00 95.56 73 TYR A C 1
ATOM 584 O O . TYR A 1 73 ? -0.012 -5.269 -17.978 1.00 95.56 73 TYR A O 1
ATOM 592 N N . GLU A 1 74 ? 0.408 -4.204 -16.045 1.00 96.38 74 GLU A N 1
ATOM 593 C CA . GLU A 1 74 ? -0.569 -4.939 -15.251 1.00 96.38 74 GLU A CA 1
ATOM 594 C C . GLU A 1 74 ? -1.410 -3.987 -14.401 1.00 96.38 74 GLU A C 1
ATOM 596 O O . GLU A 1 74 ? -0.867 -3.113 -13.726 1.00 96.38 74 GLU A O 1
ATOM 601 N N . GLU A 1 75 ? -2.734 -4.155 -14.405 1.00 97.88 75 GLU A N 1
ATOM 602 C CA . GLU A 1 75 ? -3.608 -3.430 -13.482 1.00 97.88 75 GLU A CA 1
ATOM 603 C C . GLU A 1 75 ? -3.594 -4.087 -12.097 1.00 97.88 75 GLU A C 1
ATOM 605 O O . GLU A 1 75 ? -3.988 -5.237 -11.929 1.00 97.88 75 GLU A O 1
ATOM 610 N N . ILE A 1 76 ? -3.197 -3.322 -11.084 1.00 98.06 76 ILE A N 1
ATOM 611 C CA . ILE A 1 76 ? -3.137 -3.761 -9.694 1.00 98.06 76 ILE A CA 1
ATOM 612 C C . ILE A 1 76 ? -4.381 -3.300 -8.939 1.00 98.06 76 ILE A C 1
ATOM 614 O O . ILE A 1 76 ? -4.760 -2.132 -8.988 1.00 98.06 76 ILE A O 1
ATOM 618 N N . THR A 1 77 ? -4.986 -4.219 -8.184 1.00 97.75 77 THR A N 1
ATOM 619 C CA . THR A 1 77 ? -6.298 -4.039 -7.523 1.00 97.75 77 THR A CA 1
ATOM 620 C C . THR A 1 77 ? -6.296 -4.352 -6.021 1.00 97.75 77 THR A C 1
ATOM 622 O O . THR A 1 77 ? -7.335 -4.327 -5.361 1.00 97.75 77 THR A O 1
ATOM 625 N N . SER A 1 78 ? -5.133 -4.676 -5.456 1.00 98.06 78 SER A N 1
ATOM 626 C CA . SER A 1 78 ? -5.006 -5.139 -4.068 1.00 98.06 78 SER A CA 1
ATOM 627 C C . SER A 1 78 ? -5.169 -4.039 -3.019 1.00 98.06 78 SER A C 1
ATOM 629 O O . SER A 1 78 ? -5.518 -4.335 -1.874 1.00 98.06 78 SER A O 1
ATOM 631 N N . ILE A 1 79 ? -4.947 -2.775 -3.391 1.00 98.06 79 ILE A N 1
ATOM 632 C CA . ILE A 1 79 ? -5.210 -1.613 -2.539 1.00 98.06 79 ILE A CA 1
ATOM 633 C C . ILE A 1 79 ? -6.689 -1.261 -2.676 1.00 98.06 79 ILE A C 1
ATOM 635 O O . ILE A 1 79 ? -7.115 -0.762 -3.709 1.00 98.06 79 ILE A O 1
ATOM 639 N N . GLN A 1 80 ? -7.470 -1.522 -1.629 1.00 97.75 80 GLN A N 1
ATOM 640 C CA . GLN A 1 80 ? -8.931 -1.359 -1.653 1.00 97.75 80 GLN A CA 1
ATOM 641 C C . GLN A 1 80 ? -9.425 -0.272 -0.695 1.00 97.75 80 GLN A C 1
ATOM 643 O O . GLN A 1 80 ? -10.594 0.106 -0.735 1.00 97.75 80 GLN A O 1
ATOM 648 N N . LYS A 1 81 ? -8.552 0.246 0.177 1.00 97.94 81 LYS A N 1
ATOM 649 C CA . LYS A 1 81 ? -8.876 1.346 1.090 1.00 97.94 81 LYS A CA 1
ATOM 650 C C . LYS A 1 81 ? -7.724 2.343 1.163 1.00 97.94 81 LYS A C 1
ATOM 652 O O . LYS A 1 81 ? -6.609 1.978 1.521 1.00 97.94 81 LYS A O 1
ATOM 657 N N . LEU A 1 82 ? -7.996 3.602 0.836 1.00 97.69 82 LEU A N 1
ATOM 658 C CA . LEU A 1 82 ? -7.032 4.697 0.938 1.00 97.69 82 LEU A CA 1
ATOM 659 C C . LEU A 1 82 ? -7.402 5.561 2.141 1.00 97.69 82 LEU A C 1
ATOM 661 O O . LEU A 1 82 ? -8.562 5.930 2.315 1.00 97.69 82 LEU A O 1
ATOM 665 N N . LEU A 1 83 ? -6.419 5.838 2.990 1.00 97.50 83 LEU A N 1
ATOM 666 C CA . LEU A 1 83 ? -6.588 6.568 4.238 1.00 97.50 83 LEU A CA 1
ATOM 667 C C . LEU A 1 83 ? -5.954 7.956 4.069 1.00 97.50 83 LEU A C 1
ATOM 669 O O . LEU A 1 83 ? -4.727 8.032 3.955 1.00 97.50 83 LEU A O 1
ATOM 673 N N . PRO A 1 84 ? -6.760 9.035 4.022 1.00 96.00 84 PRO A N 1
ATOM 674 C CA . PRO A 1 84 ? -6.241 10.387 3.860 1.00 96.00 84 PRO A CA 1
ATOM 675 C C . PRO A 1 84 ? -5.415 10.790 5.080 1.00 96.00 84 PRO A C 1
ATOM 677 O O . PRO A 1 84 ? -5.714 10.382 6.210 1.00 96.00 84 PRO A O 1
ATOM 680 N N . TRP A 1 85 ? -4.392 11.613 4.871 1.00 96.06 85 TRP A N 1
ATOM 681 C CA . TRP A 1 85 ? -3.637 12.174 5.980 1.00 96.06 85 TRP A CA 1
ATOM 682 C C . TRP A 1 85 ? -4.494 13.147 6.800 1.00 96.06 85 TRP A C 1
ATOM 684 O O . TRP A 1 85 ? -5.267 13.944 6.269 1.00 96.06 85 TRP A O 1
ATOM 694 N N . GLN A 1 86 ? -4.324 13.104 8.121 1.00 95.69 86 GLN A N 1
ATOM 695 C CA . GLN A 1 86 ? -4.882 14.067 9.070 1.00 95.69 86 GLN A CA 1
ATOM 696 C C . GLN A 1 86 ? -3.852 14.295 10.179 1.00 95.69 86 GLN A C 1
ATOM 698 O O . GLN A 1 86 ? -3.151 13.355 10.547 1.00 95.69 86 GLN A O 1
ATOM 703 N N . ALA A 1 87 ? -3.783 15.496 10.761 1.00 93.75 87 ALA A N 1
ATOM 704 C CA . ALA A 1 87 ? -2.778 15.832 11.780 1.00 93.75 87 ALA A CA 1
ATOM 705 C C . ALA A 1 87 ? -2.768 14.873 12.992 1.00 93.75 87 ALA A C 1
ATOM 707 O O . ALA A 1 87 ? -1.708 14.593 13.540 1.00 93.75 87 ALA A O 1
ATOM 708 N N . GLY A 1 88 ? -3.929 14.326 13.376 1.00 94.69 88 GLY A N 1
ATOM 709 C CA . GLY A 1 88 ? -4.060 13.332 14.452 1.00 94.69 88 GLY A CA 1
ATOM 710 C C . GLY A 1 88 ? -3.953 11.869 14.007 1.00 94.69 88 GLY A C 1
ATOM 711 O O . GLY A 1 88 ? -4.154 10.977 14.821 1.00 94.69 88 GLY A O 1
ATOM 712 N N . LEU A 1 89 ? -3.701 11.604 12.720 1.00 96.44 89 LEU A N 1
ATOM 713 C CA . LEU A 1 89 ? -3.619 10.261 12.123 1.00 96.44 89 LEU A CA 1
ATOM 714 C C . LEU A 1 89 ? -4.845 9.368 12.385 1.00 96.44 89 LEU A C 1
ATOM 716 O O . LEU A 1 89 ? -4.767 8.147 12.240 1.00 96.44 89 LEU A O 1
ATOM 720 N N . GLN A 1 90 ? -5.992 9.964 12.724 1.00 97.94 90 GLN A N 1
ATOM 721 C CA . GLN A 1 90 ? -7.195 9.237 13.122 1.00 97.94 90 GLN A CA 1
ATOM 722 C C . GLN A 1 90 ? -7.626 8.161 12.107 1.00 97.94 90 GLN A C 1
ATOM 724 O O . GLN A 1 90 ? -7.986 7.068 12.543 1.00 97.94 90 GLN A O 1
ATOM 729 N N . PRO A 1 91 ? -7.538 8.374 10.774 1.00 97.38 91 PRO A N 1
ATOM 730 C CA . PRO A 1 91 ? -7.849 7.324 9.804 1.00 97.38 91 PRO A CA 1
ATOM 731 C C . PRO A 1 91 ? -6.953 6.084 9.930 1.00 97.38 91 PRO A C 1
ATOM 733 O O . PRO A 1 91 ? -7.451 4.963 9.836 1.00 97.38 91 PRO A O 1
ATOM 736 N N . LEU A 1 92 ? -5.651 6.272 10.177 1.00 97.31 92 LEU A N 1
ATOM 737 C CA . LEU A 1 92 ? -4.699 5.177 10.387 1.00 97.31 92 LEU A CA 1
ATOM 738 C C . LEU A 1 92 ? -4.938 4.478 11.725 1.00 97.31 92 LEU A C 1
ATOM 740 O O . LEU A 1 92 ? -4.938 3.252 11.765 1.00 97.31 92 LEU A O 1
ATOM 744 N N . ILE A 1 93 ? -5.174 5.241 12.796 1.00 98.00 93 ILE A N 1
ATOM 745 C CA . ILE A 1 93 ? -5.463 4.696 14.132 1.00 98.00 93 ILE A CA 1
ATOM 746 C C . ILE A 1 93 ? -6.731 3.839 14.085 1.00 98.00 93 ILE A C 1
ATOM 748 O O . ILE A 1 93 ? -6.723 2.703 14.553 1.00 98.00 93 ILE A O 1
ATOM 752 N N . ASN A 1 94 ? -7.796 4.346 13.460 1.00 98.31 94 ASN A N 1
ATOM 753 C CA . ASN A 1 94 ? -9.059 3.625 13.324 1.00 98.31 94 ASN A CA 1
ATOM 754 C C . ASN A 1 94 ? -8.898 2.330 12.520 1.00 98.31 94 ASN A C 1
ATOM 756 O O . ASN A 1 94 ? -9.467 1.307 12.896 1.00 98.31 94 ASN A O 1
ATOM 760 N N . GLU A 1 95 ? -8.128 2.347 11.424 1.00 98.12 95 GLU A N 1
ATOM 761 C CA . GLU A 1 95 ? -7.876 1.118 10.665 1.00 98.12 95 GLU A CA 1
ATOM 762 C C . GLU A 1 95 ? -6.985 0.149 11.445 1.00 98.12 95 GLU A C 1
ATOM 764 O O . GLU A 1 95 ? -7.264 -1.044 11.458 1.00 98.12 95 GLU A O 1
ATOM 769 N N . GLY A 1 96 ? -5.952 0.633 12.135 1.00 97.62 96 GLY A N 1
ATOM 770 C CA . GLY A 1 96 ? -5.067 -0.199 12.952 1.00 97.62 96 GLY A CA 1
ATOM 771 C C . GLY A 1 96 ? -5.783 -0.861 14.132 1.00 97.62 96 GLY A C 1
ATOM 772 O O . GLY A 1 96 ? -5.483 -2.003 14.463 1.00 97.62 96 GLY A O 1
ATOM 773 N N . ALA A 1 97 ? -6.761 -0.175 14.728 1.00 98.06 97 ALA A N 1
ATOM 774 C CA . ALA A 1 97 ? -7.591 -0.696 15.812 1.00 98.06 97 ALA A CA 1
ATOM 775 C C . ALA A 1 97 ? -8.720 -1.628 15.332 1.00 98.06 97 ALA A C 1
ATOM 777 O O . ALA A 1 97 ? -9.365 -2.287 16.149 1.00 98.06 97 ALA A O 1
ATOM 778 N N . ASN A 1 98 ? -8.991 -1.691 14.024 1.00 97.56 98 ASN A N 1
ATOM 779 C CA . ASN A 1 98 ? -10.032 -2.556 13.480 1.00 97.56 98 ASN A CA 1
ATOM 780 C C . ASN A 1 98 ? -9.665 -4.036 13.714 1.00 97.56 98 ASN A C 1
ATOM 782 O O . ASN A 1 98 ? -8.608 -4.466 13.255 1.00 97.56 98 ASN A O 1
ATOM 786 N N . PRO A 1 99 ? -10.539 -4.864 14.321 1.00 96.44 99 PRO A N 1
ATOM 787 C CA . PRO A 1 99 ? -10.267 -6.287 14.528 1.00 96.44 99 PRO A CA 1
ATOM 788 C C . PRO A 1 99 ? -9.987 -7.080 13.245 1.00 96.44 99 PRO A C 1
ATOM 790 O O . PRO A 1 99 ? -9.404 -8.163 13.318 1.00 96.44 99 PRO A O 1
ATOM 793 N N . GLN A 1 100 ? -10.411 -6.590 12.075 1.00 96.94 100 GLN A N 1
ATOM 794 C CA . GLN A 1 100 ? -10.091 -7.193 10.777 1.00 96.94 100 GLN A CA 1
ATOM 795 C C . GLN A 1 100 ? -8.670 -6.875 10.304 1.00 96.94 100 GLN A C 1
ATOM 797 O O . GLN A 1 100 ? -8.151 -7.592 9.452 1.00 96.94 100 GLN A O 1
ATOM 802 N N . THR A 1 101 ? -8.019 -5.851 10.854 1.00 97.88 101 THR A N 1
ATOM 803 C CA . THR A 1 101 ? -6.612 -5.559 10.584 1.00 97.88 101 THR A CA 1
ATOM 804 C C . THR A 1 101 ? -5.751 -6.568 11.316 1.00 97.88 101 THR A C 1
ATOM 806 O O . THR A 1 101 ? -5.651 -6.572 12.540 1.00 97.88 101 THR A O 1
ATOM 809 N N . LYS A 1 102 ? -5.162 -7.483 10.547 1.00 97.56 102 LYS A N 1
ATOM 810 C CA . LYS A 1 102 ? -4.338 -8.577 11.076 1.00 97.56 102 LYS A CA 1
ATOM 811 C C . LYS A 1 102 ? -2.847 -8.324 10.904 1.00 97.56 102 LYS A C 1
ATOM 813 O O . LYS A 1 102 ? -2.045 -8.953 11.583 1.00 97.56 102 LYS A O 1
ATOM 818 N N . VAL A 1 103 ? -2.488 -7.410 10.005 1.00 97.44 103 VAL A N 1
ATOM 819 C CA . VAL A 1 103 ? -1.104 -7.043 9.706 1.00 97.44 103 VAL A CA 1
ATOM 820 C C . VAL A 1 103 ? -1.010 -5.528 9.601 1.00 97.44 103 VAL A C 1
ATOM 822 O O . VAL A 1 103 ? -1.825 -4.905 8.921 1.00 97.44 103 VAL A O 1
ATOM 825 N N . ILE A 1 104 ? 0.005 -4.949 10.244 1.00 97.31 104 ILE A N 1
ATOM 826 C CA . ILE A 1 104 ? 0.419 -3.559 10.050 1.00 97.31 104 ILE A CA 1
ATOM 827 C C . ILE A 1 104 ? 1.865 -3.589 9.556 1.00 97.31 104 ILE A C 1
ATOM 829 O O . ILE A 1 104 ? 2.751 -4.072 10.257 1.00 97.31 104 ILE A O 1
ATOM 833 N N . ALA A 1 105 ? 2.100 -3.090 8.347 1.00 94.19 105 ALA A N 1
ATOM 834 C CA . ALA A 1 105 ? 3.427 -2.955 7.764 1.00 94.19 105 ALA A CA 1
ATOM 835 C C . ALA A 1 105 ? 3.769 -1.481 7.560 1.00 94.19 105 ALA A C 1
ATOM 837 O O . ALA A 1 105 ? 2.899 -0.656 7.277 1.00 94.19 105 ALA A O 1
ATOM 838 N N . LEU A 1 106 ? 5.053 -1.160 7.654 1.00 90.75 106 LEU A N 1
ATOM 839 C CA . LEU A 1 106 ? 5.573 0.163 7.350 1.00 90.75 106 LEU A CA 1
ATOM 840 C C . LEU A 1 106 ? 6.849 0.049 6.526 1.00 90.75 106 LEU A C 1
ATOM 842 O O . LEU A 1 106 ? 7.642 -0.873 6.711 1.00 90.75 106 LEU A O 1
ATOM 846 N N . TYR A 1 107 ? 7.057 1.017 5.640 1.00 74.5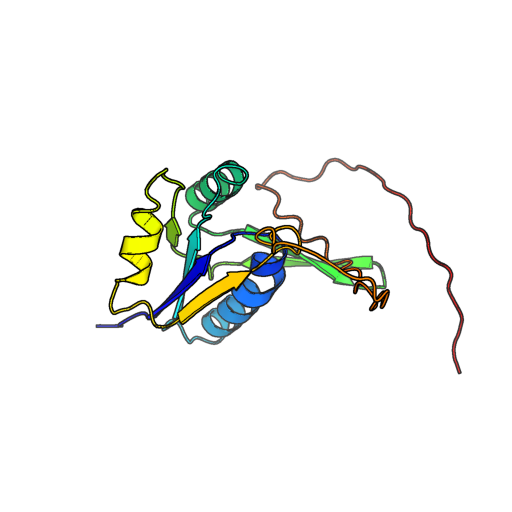0 107 TYR A N 1
ATOM 847 C CA . TYR A 1 107 ? 8.346 1.211 4.991 1.00 74.50 107 TYR A CA 1
ATOM 848 C C . TYR A 1 107 ? 9.034 2.426 5.605 1.00 74.50 107 TYR A C 1
ATOM 850 O O . TYR A 1 107 ? 8.480 3.526 5.616 1.00 74.50 107 TYR A O 1
ATOM 858 N N . ARG A 1 108 ? 10.252 2.220 6.106 1.00 61.31 108 ARG A N 1
ATOM 859 C CA . ARG A 1 108 ? 11.110 3.287 6.615 1.00 61.31 108 ARG A CA 1
ATOM 860 C C . ARG A 1 108 ? 12.082 3.689 5.509 1.00 61.31 108 ARG A C 1
ATOM 862 O O . ARG A 1 108 ? 12.930 2.885 5.126 1.00 61.31 108 ARG A O 1
ATOM 869 N N . ASP A 1 109 ? 12.002 4.927 5.027 1.00 59.94 109 ASP A N 1
ATOM 870 C CA . ASP A 1 109 ? 13.131 5.500 4.295 1.00 59.94 109 ASP A CA 1
ATOM 871 C C . ASP A 1 109 ? 14.250 5.828 5.302 1.00 59.94 109 ASP A C 1
ATOM 873 O O . ASP A 1 109 ? 14.001 6.123 6.469 1.00 59.94 109 ASP A O 1
ATOM 877 N N . GLY A 1 110 ? 15.519 5.712 4.917 1.00 54.19 110 GLY A N 1
ATOM 878 C CA . GLY A 1 110 ? 16.652 5.841 5.846 1.00 54.19 110 GLY A CA 1
ATOM 879 C C . GLY A 1 110 ? 16.796 7.195 6.571 1.00 54.19 110 GLY A C 1
ATOM 880 O O . GLY A 1 110 ? 17.769 7.374 7.295 1.00 54.19 110 GLY A O 1
ATOM 881 N N . ARG A 1 111 ? 15.872 8.153 6.400 1.00 50.81 111 ARG A N 1
ATOM 882 C CA . ARG A 1 111 ? 15.994 9.568 6.797 1.00 50.81 111 ARG A CA 1
ATOM 883 C C . ARG A 1 111 ? 15.405 9.923 8.169 1.00 50.81 111 ARG A C 1
ATOM 885 O O . ARG A 1 111 ? 15.124 11.089 8.427 1.00 50.81 111 ARG A O 1
ATOM 892 N N . GLY A 1 112 ? 15.219 8.952 9.060 1.00 41.75 112 GLY A N 1
ATOM 893 C CA . GLY A 1 112 ? 14.612 9.178 10.379 1.00 41.75 112 GLY A CA 1
ATOM 894 C C . GLY A 1 112 ? 15.419 8.589 11.526 1.00 41.75 112 GLY A C 1
ATOM 895 O O . GLY A 1 112 ? 14.959 7.639 12.157 1.00 41.75 112 GLY A O 1
ATOM 896 N N . VAL A 1 113 ? 16.642 9.067 11.757 1.00 41.47 113 VAL A N 1
ATOM 897 C CA . VAL A 1 113 ? 17.329 8.833 13.038 1.00 41.47 113 VAL A CA 1
ATOM 898 C C . VAL A 1 113 ? 16.749 9.864 14.009 1.00 41.47 113 VAL A C 1
ATOM 900 O O . VAL A 1 113 ? 16.815 11.060 13.729 1.00 41.47 113 VAL A O 1
ATOM 903 N N . LEU A 1 114 ? 16.120 9.425 15.103 1.00 41.31 114 LEU A N 1
ATOM 904 C CA . LEU A 1 114 ? 15.927 10.307 16.258 1.00 41.31 114 LEU A CA 1
ATOM 905 C C . LEU A 1 114 ? 17.340 10.708 16.708 1.00 41.31 114 LEU A C 1
ATOM 907 O O . LEU A 1 114 ? 18.160 9.801 16.828 1.00 41.31 114 LEU A O 1
ATOM 911 N N . PRO A 1 115 ? 17.686 11.994 16.885 1.00 38.75 115 PRO A N 1
ATOM 912 C CA . PRO A 1 115 ? 19.041 12.356 17.278 1.00 38.75 115 PRO A CA 1
ATOM 913 C C . PRO A 1 115 ? 19.364 11.732 18.643 1.00 38.75 115 PRO A C 1
ATOM 915 O O . PRO A 1 115 ? 18.88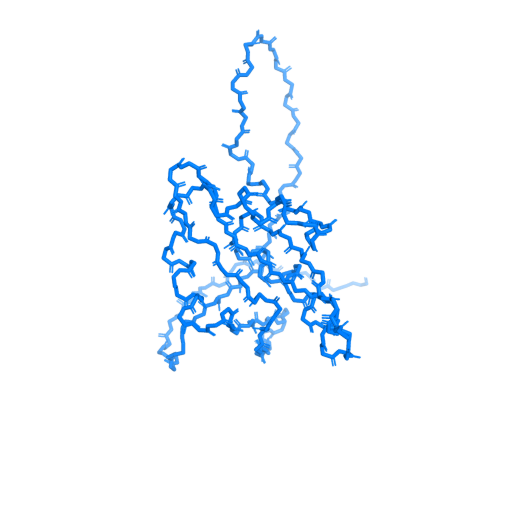0 12.187 19.678 1.00 38.75 115 PRO A O 1
ATOM 918 N N . GLU A 1 116 ? 20.166 10.668 18.640 1.00 40.72 116 GLU A N 1
ATOM 919 C CA . GLU A 1 116 ? 20.863 10.202 19.834 1.00 40.72 116 GLU A CA 1
ATOM 920 C C . GLU A 1 116 ? 21.895 11.260 20.238 1.00 40.72 116 GLU A C 1
ATOM 922 O O . GLU A 1 116 ? 22.583 11.842 19.395 1.00 40.72 116 GLU A O 1
ATOM 927 N N . HIS A 1 117 ? 21.988 11.525 21.541 1.00 36.72 117 HIS A N 1
ATOM 928 C CA . HIS A 1 117 ? 23.075 12.313 22.111 1.00 36.72 117 HIS A CA 1
ATOM 929 C C . HIS A 1 117 ? 24.396 11.523 21.954 1.00 36.72 117 HIS A C 1
ATOM 931 O O . HIS A 1 117 ? 24.510 10.408 22.451 1.00 36.72 117 HIS A O 1
ATOM 937 N N . SER A 1 118 ? 25.348 12.117 21.223 1.00 32.97 118 SER A N 1
ATOM 938 C CA . SER A 1 118 ? 26.700 11.671 20.799 1.00 32.97 118 SER A CA 1
ATOM 939 C C . SER A 1 118 ? 27.636 11.160 21.932 1.00 32.97 118 SER A C 1
ATOM 941 O O . SER A 1 118 ? 27.262 11.340 23.089 1.00 32.97 118 SER A O 1
ATOM 943 N N . PRO A 1 119 ? 28.902 10.683 21.699 1.00 44.34 119 PRO A N 1
ATOM 944 C CA . PRO A 1 119 ? 29.695 10.581 20.451 1.00 44.34 119 PRO A CA 1
ATOM 945 C C . PRO A 1 119 ? 30.537 9.280 20.253 1.00 44.34 119 PRO A C 1
ATOM 947 O O . PRO A 1 119 ? 30.954 8.629 21.204 1.00 44.34 119 PRO A O 1
ATOM 950 N N . SER A 1 120 ? 30.900 8.963 19.002 1.00 31.58 120 SER A N 1
ATOM 951 C CA . SER A 1 120 ? 32.250 8.550 18.528 1.00 31.58 120 SER A CA 1
ATOM 952 C C . SER A 1 120 ? 32.193 7.665 17.275 1.00 31.58 120 SER A C 1
ATOM 954 O O . SER A 1 120 ? 31.217 6.981 16.989 1.00 31.58 120 SER A O 1
ATOM 956 N N . ALA A 1 121 ? 33.239 7.805 16.465 1.00 35.19 121 ALA A N 1
ATOM 957 C CA . ALA A 1 121 ? 33.322 7.435 15.063 1.00 35.19 121 ALA A CA 1
ATOM 958 C C . ALA A 1 121 ? 33.485 5.927 14.810 1.00 35.19 121 ALA A C 1
ATOM 960 O O . ALA A 1 121 ? 34.194 5.232 15.530 1.00 35.19 121 ALA A O 1
ATOM 961 N N . GLY A 1 122 ? 32.913 5.461 13.698 1.00 26.98 122 GLY A N 1
ATOM 962 C CA . GLY A 1 122 ? 33.093 4.105 13.184 1.00 26.98 122 GLY A CA 1
ATOM 963 C C . GLY A 1 122 ? 32.473 3.954 11.798 1.00 26.98 122 GLY A C 1
ATOM 964 O O . GLY A 1 122 ? 31.370 3.446 11.653 1.00 26.98 122 GLY A O 1
ATOM 965 N N . ASN A 1 123 ? 33.173 4.458 10.783 1.00 39.81 123 ASN A N 1
ATOM 966 C CA . ASN A 1 123 ? 32.832 4.342 9.367 1.00 39.81 123 ASN A CA 1
ATOM 967 C C . ASN A 1 123 ? 32.707 2.868 8.931 1.00 39.81 123 ASN A C 1
ATOM 969 O O . ASN A 1 123 ? 33.717 2.172 8.865 1.00 39.81 123 ASN A O 1
ATOM 973 N N . GLN A 1 124 ? 31.499 2.422 8.571 1.00 30.45 124 GLN A N 1
ATOM 974 C CA . GLN A 1 124 ? 31.289 1.260 7.702 1.00 30.45 124 GLN A CA 1
ATOM 975 C C . GLN A 1 124 ? 30.179 1.567 6.690 1.00 30.45 124 GLN A C 1
ATOM 977 O O . GLN A 1 124 ? 28.989 1.358 6.927 1.00 30.45 124 GLN A O 1
ATOM 982 N N . GLN A 1 125 ? 30.598 2.086 5.538 1.00 34.75 125 GLN A N 1
ATOM 983 C CA . GLN A 1 125 ? 29.790 2.178 4.329 1.00 34.75 125 GLN A CA 1
ATOM 984 C C . GLN A 1 125 ? 29.413 0.757 3.868 1.00 34.75 125 GLN A C 1
ATOM 986 O O . GLN A 1 125 ? 30.215 0.062 3.250 1.00 34.75 125 GLN A O 1
ATOM 991 N N . THR A 1 126 ? 28.193 0.312 4.169 1.00 25.34 126 THR A N 1
ATOM 992 C CA . THR A 1 126 ? 27.610 -0.913 3.597 1.00 25.34 126 THR A CA 1
ATOM 993 C C . THR A 1 126 ? 26.775 -0.564 2.355 1.00 25.34 126 THR A C 1
ATOM 995 O O . THR A 1 126 ? 26.245 0.547 2.250 1.00 25.34 126 THR A O 1
ATOM 998 N N . PRO A 1 127 ? 26.731 -1.447 1.341 1.00 27.17 127 PRO A N 1
ATOM 999 C CA . PRO A 1 127 ? 26.398 -1.070 -0.024 1.00 27.17 127 PRO A CA 1
ATOM 1000 C C . PRO A 1 127 ? 24.905 -0.773 -0.156 1.00 27.17 127 PRO A C 1
ATOM 1002 O O . PRO A 1 127 ? 24.048 -1.615 0.110 1.00 27.17 127 PRO A O 1
ATOM 1005 N N . ILE A 1 128 ? 24.588 0.437 -0.609 1.00 31.75 128 ILE A N 1
ATOM 1006 C CA . ILE A 1 128 ? 23.226 0.821 -0.966 1.00 31.75 128 ILE A CA 1
ATOM 1007 C C . ILE A 1 128 ? 22.865 0.049 -2.237 1.00 31.75 128 ILE A C 1
ATOM 1009 O O . ILE A 1 128 ? 23.334 0.374 -3.329 1.00 31.75 128 ILE A O 1
ATOM 1013 N N . CYS A 1 129 ? 22.031 -0.981 -2.093 1.00 24.53 129 CYS A N 1
ATOM 1014 C CA . CYS A 1 129 ? 21.317 -1.595 -3.207 1.00 24.53 129 CYS A CA 1
ATOM 1015 C C . CYS A 1 129 ? 20.577 -0.481 -3.964 1.00 24.53 129 CYS A C 1
ATOM 1017 O O . CYS A 1 129 ? 19.624 0.091 -3.437 1.00 24.53 129 CYS A O 1
ATOM 1019 N N . ARG A 1 130 ? 21.031 -0.129 -5.175 1.00 25.39 130 ARG A N 1
ATOM 1020 C CA . ARG A 1 130 ? 20.299 0.771 -6.081 1.00 25.39 130 ARG A CA 1
ATOM 1021 C C . ARG A 1 130 ? 19.060 0.014 -6.561 1.00 25.39 130 ARG A C 1
ATOM 1023 O O . ARG A 1 130 ? 19.223 -0.928 -7.333 1.00 25.39 130 ARG A O 1
ATOM 1030 N N . PRO A 1 131 ? 17.831 0.395 -6.175 1.00 32.00 131 PRO A N 1
ATOM 1031 C CA . PRO A 1 131 ? 16.657 -0.184 -6.791 1.00 32.00 131 PRO A CA 1
ATOM 1032 C C . PRO A 1 131 ? 16.461 0.539 -8.120 1.00 32.00 131 PRO A C 1
ATOM 1034 O O . PRO A 1 131 ? 15.959 1.661 -8.167 1.00 32.00 131 PRO A O 1
ATOM 1037 N N . THR A 1 132 ? 16.841 -0.102 -9.219 1.00 28.75 132 THR A N 1
ATOM 1038 C CA . THR A 1 132 ? 16.436 0.324 -10.565 1.00 28.75 132 THR A CA 1
ATOM 1039 C C . THR A 1 132 ? 15.021 -0.175 -10.884 1.00 28.75 132 THR A C 1
ATOM 1041 O O . THR A 1 132 ? 14.735 -0.537 -12.013 1.00 28.75 132 THR A O 1
ATOM 1044 N N . CYS A 1 133 ? 14.108 -0.185 -9.909 1.00 27.70 133 CYS A N 1
ATOM 1045 C CA . CYS A 1 133 ? 12.686 -0.410 -10.164 1.00 27.70 133 CYS A CA 1
ATOM 1046 C C . CYS A 1 133 ? 11.997 0.953 -10.254 1.00 27.70 133 CYS A C 1
ATOM 1048 O O . CYS A 1 133 ? 11.557 1.520 -9.251 1.00 27.70 133 CYS A O 1
ATOM 1050 N N . LYS A 1 134 ? 11.923 1.514 -11.466 1.00 29.38 134 LYS A N 1
ATOM 1051 C CA . LYS A 1 134 ? 11.048 2.660 -11.737 1.00 29.38 134 LYS A CA 1
ATOM 1052 C C . LYS A 1 134 ? 9.604 2.165 -11.813 1.00 29.38 134 LYS A C 1
ATOM 1054 O O . LYS A 1 134 ? 9.106 1.879 -12.890 1.00 29.38 134 LYS A O 1
ATOM 1059 N N . ALA A 1 135 ? 8.918 2.113 -10.678 1.00 32.81 135 ALA A N 1
ATOM 1060 C CA . ALA A 1 135 ? 7.468 1.958 -10.667 1.00 32.81 135 ALA A CA 1
ATOM 1061 C C . ALA A 1 135 ? 6.817 3.313 -10.977 1.00 32.81 135 ALA A C 1
ATOM 1063 O O . ALA A 1 135 ? 6.682 4.175 -10.104 1.00 32.81 135 ALA A O 1
ATOM 1064 N N . SER A 1 136 ? 6.463 3.525 -12.242 1.00 36.84 136 SER A N 1
ATOM 1065 C CA . SER A 1 136 ? 5.733 4.708 -12.691 1.00 36.84 136 SER A CA 1
ATOM 1066 C C . SER A 1 136 ? 4.230 4.427 -12.650 1.00 36.84 136 SER A C 1
ATOM 1068 O O . SER A 1 136 ? 3.668 3.944 -13.624 1.00 36.84 136 SER A O 1
ATOM 1070 N N . ALA A 1 137 ? 3.559 4.775 -11.550 1.00 35.38 137 ALA A N 1
ATOM 1071 C CA . ALA A 1 137 ? 2.098 4.855 -11.542 1.00 35.38 137 ALA A CA 1
ATOM 1072 C C . ALA A 1 137 ? 1.692 6.126 -12.304 1.00 35.38 137 ALA A C 1
ATOM 1074 O O . ALA A 1 137 ? 1.738 7.222 -11.743 1.00 35.38 137 ALA A O 1
ATOM 1075 N N . LYS A 1 138 ? 1.378 6.006 -13.598 1.00 28.86 138 LYS A N 1
ATOM 1076 C CA . LYS A 1 138 ? 0.805 7.124 -14.361 1.00 28.86 138 LYS A CA 1
ATOM 1077 C C . LYS A 1 138 ? -0.720 7.091 -14.228 1.00 28.86 138 LYS A C 1
ATOM 1079 O O . LYS A 1 138 ? -1.287 6.008 -14.367 1.00 28.86 138 LYS A O 1
ATOM 1084 N N . PRO A 1 139 ? -1.395 8.232 -13.990 1.00 26.91 139 PRO A N 1
ATOM 1085 C CA . PRO A 1 139 ? -2.824 8.325 -14.272 1.00 26.91 139 PRO A CA 1
ATOM 1086 C C . PRO A 1 139 ? -3.054 8.015 -15.758 1.00 26.91 139 PRO A C 1
ATOM 1088 O O . PRO A 1 139 ? -2.160 8.230 -16.579 1.00 26.91 139 PRO A O 1
ATOM 1091 N N . PHE A 1 140 ? -4.225 7.478 -16.100 1.00 28.94 140 PHE A N 1
ATOM 1092 C CA . PHE A 1 140 ? -4.556 7.093 -17.471 1.00 28.94 140 PHE A CA 1
ATOM 1093 C C . PHE A 1 140 ? -4.434 8.303 -18.411 1.00 28.94 140 PHE A C 1
ATOM 1095 O O . PHE A 1 140 ? -5.289 9.186 -18.443 1.00 28.94 140 PHE A O 1
ATOM 1102 N N . THR A 1 141 ? -3.330 8.389 -19.150 1.00 26.61 141 THR A N 1
ATOM 1103 C CA . THR A 1 141 ? -3.161 9.305 -20.281 1.00 26.61 141 THR A CA 1
ATOM 1104 C C . THR A 1 141 ? -2.050 8.758 -21.177 1.00 26.61 141 THR A C 1
ATOM 1106 O O . THR A 1 141 ? -0.956 8.440 -20.707 1.00 26.61 141 THR A O 1
ATOM 1109 N N . ALA A 1 142 ? -2.361 8.589 -22.465 1.00 25.55 142 ALA A N 1
ATOM 1110 C CA . ALA A 1 142 ? -1.484 7.998 -23.477 1.00 25.55 142 ALA A CA 1
ATOM 1111 C C . ALA A 1 142 ? -0.116 8.717 -23.574 1.00 25.55 142 ALA A C 1
ATOM 1113 O O . ALA A 1 142 ? -0.043 9.928 -23.349 1.00 25.55 142 ALA A O 1
ATOM 1114 N N . PRO A 1 143 ? 0.989 8.017 -23.899 1.00 32.06 143 PRO A N 1
ATOM 1115 C CA . PRO A 1 143 ? 2.322 8.577 -23.722 1.00 32.06 143 PRO A CA 1
ATOM 1116 C C . PRO A 1 143 ? 2.724 9.501 -24.880 1.00 32.06 143 PRO A C 1
ATOM 1118 O O . PRO A 1 143 ? 2.856 9.067 -26.024 1.00 32.06 143 PRO A O 1
ATOM 1121 N N . SER A 1 144 ? 3.046 10.757 -24.562 1.00 28.11 144 SER A N 1
ATOM 1122 C CA . SER A 1 144 ? 4.005 11.542 -25.342 1.00 28.11 144 SER A CA 1
ATOM 1123 C C . SER A 1 144 ? 5.436 11.154 -24.933 1.00 28.11 144 SER A C 1
ATOM 1125 O O . SER A 1 144 ? 5.735 10.874 -23.769 1.00 28.11 144 SER A O 1
ATOM 1127 N N . ARG A 1 145 ? 6.314 11.039 -25.935 1.00 35.59 145 ARG A N 1
ATOM 1128 C CA . ARG A 1 145 ? 7.686 10.517 -25.825 1.00 35.59 145 ARG A CA 1
ATOM 1129 C C . ARG A 1 145 ? 8.597 11.509 -25.098 1.00 35.59 145 ARG A C 1
ATOM 1131 O O . ARG A 1 145 ? 8.601 12.689 -25.426 1.00 35.59 145 ARG A O 1
ATOM 1138 N N . GLY A 1 146 ? 9.439 11.010 -24.194 1.00 28.28 146 GLY A N 1
ATOM 1139 C CA . GLY A 1 146 ? 10.511 11.783 -23.563 1.00 28.28 146 GLY A CA 1
ATOM 1140 C C . GLY A 1 146 ? 11.684 10.887 -23.165 1.00 28.28 146 GLY A C 1
ATOM 1141 O O . GLY A 1 146 ? 11.543 10.018 -22.309 1.00 28.28 146 GLY A O 1
ATOM 1142 N N . SER A 1 147 ? 12.819 11.089 -23.835 1.00 27.98 147 SER A N 1
ATOM 1143 C CA . SER A 1 147 ? 14.070 10.319 -23.756 1.00 27.98 147 SER A CA 1
ATOM 1144 C C . SER A 1 147 ? 14.844 10.580 -22.459 1.00 27.98 147 SER A C 1
ATOM 1146 O O . SER A 1 147 ? 14.999 11.745 -22.105 1.00 27.98 147 SER A O 1
ATOM 1148 N N . TRP A 1 148 ? 15.452 9.547 -21.857 1.00 25.47 148 TRP A N 1
ATOM 1149 C CA . TRP A 1 148 ? 16.586 9.708 -20.933 1.00 25.47 148 TRP A CA 1
ATOM 1150 C C . TRP A 1 148 ? 17.610 8.575 -21.095 1.00 25.47 148 TRP A C 1
ATOM 1152 O O . TRP A 1 148 ? 17.248 7.405 -21.200 1.00 25.47 148 TRP A O 1
ATOM 1162 N N . LYS A 1 149 ? 18.885 8.977 -21.154 1.00 24.16 149 LYS A N 1
ATOM 1163 C CA . LYS A 1 149 ? 20.072 8.206 -21.552 1.00 24.16 149 LYS A CA 1
ATOM 1164 C C . LYS A 1 149 ? 20.528 7.197 -20.487 1.00 24.16 149 LYS A C 1
ATOM 1166 O O . LYS A 1 149 ? 20.466 7.468 -19.290 1.00 24.16 149 LYS A O 1
ATOM 1171 N N . SER A 1 150 ? 21.023 6.059 -20.968 1.00 27.27 150 SER A N 1
ATOM 1172 C CA . SER A 1 150 ? 21.646 4.956 -20.234 1.00 27.27 150 SER A CA 1
ATOM 1173 C C . SER A 1 150 ? 23.098 5.255 -19.850 1.00 27.27 150 SER A C 1
ATOM 1175 O O . SER A 1 150 ? 23.843 5.833 -20.639 1.00 27.27 150 SER A O 1
ATOM 1177 N N . ALA A 1 151 ? 23.528 4.765 -18.690 1.00 28.23 151 ALA A N 1
ATOM 1178 C CA . ALA A 1 151 ? 24.935 4.525 -18.387 1.00 28.23 151 ALA A CA 1
ATOM 1179 C C . ALA A 1 151 ? 25.017 3.228 -17.578 1.00 28.23 151 ALA A C 1
ATOM 1181 O O . ALA A 1 151 ? 24.388 3.174 -16.527 1.00 28.23 151 ALA A O 1
ATOM 1182 N N . TRP A 1 152 ? 25.663 2.193 -18.129 1.00 25.94 152 TRP A N 1
ATOM 1183 C CA . TRP A 1 152 ? 26.736 1.358 -17.547 1.00 25.94 152 TRP A CA 1
ATOM 1184 C C . TRP A 1 152 ? 27.133 0.255 -18.559 1.00 25.94 152 TRP A C 1
ATOM 1186 O O . TRP A 1 152 ? 26.313 -0.107 -19.405 1.00 25.94 152 TRP A O 1
ATOM 1196 N N . PRO A 1 153 ? 28.397 -0.215 -18.535 1.00 30.08 153 PRO A N 1
ATOM 1197 C CA . PRO A 1 153 ? 28.999 -1.029 -19.583 1.00 30.08 153 PRO A CA 1
ATOM 1198 C C . PRO A 1 153 ? 28.682 -2.517 -19.420 1.00 30.08 153 PRO A C 1
ATOM 1200 O O . PRO A 1 153 ? 28.565 -3.039 -18.314 1.00 30.08 153 PRO A O 1
ATOM 1203 N N . THR A 1 154 ? 28.592 -3.197 -20.556 1.00 38.91 154 THR A N 1
ATOM 1204 C CA . THR A 1 154 ? 28.549 -4.652 -20.681 1.00 38.91 154 THR A CA 1
ATOM 1205 C C . THR A 1 154 ? 29.928 -5.251 -20.414 1.00 38.91 154 THR A C 1
ATOM 1207 O O . THR A 1 154 ? 30.896 -4.836 -21.054 1.00 38.91 154 THR A O 1
ATOM 1210 N N . THR A 1 155 ? 30.005 -6.290 -19.583 1.00 31.86 155 THR A N 1
ATOM 1211 C CA . THR A 1 155 ? 31.111 -7.257 -19.645 1.00 31.86 155 THR A CA 1
ATOM 1212 C C . THR A 1 155 ? 30.529 -8.604 -20.083 1.00 31.86 155 THR A C 1
ATOM 1214 O O . THR A 1 155 ? 29.575 -9.061 -19.453 1.00 31.86 155 THR A O 1
ATOM 1217 N N . PRO A 1 156 ? 31.029 -9.220 -21.171 1.00 36.50 156 PRO A N 1
ATOM 1218 C CA . PRO A 1 156 ? 30.518 -10.487 -21.675 1.00 36.50 156 PRO A CA 1
ATOM 1219 C C . PRO A 1 156 ? 31.059 -11.666 -20.856 1.00 36.50 156 PRO A C 1
ATOM 1221 O O . PRO A 1 156 ? 32.068 -11.554 -20.161 1.00 36.50 156 PRO A O 1
ATOM 1224 N N . GLY A 1 157 ? 30.333 -12.779 -20.931 1.00 36.06 157 GLY A N 1
ATOM 1225 C CA . GLY A 1 157 ? 30.419 -13.894 -19.997 1.00 36.06 157 GLY A CA 1
ATOM 1226 C C . GLY A 1 157 ? 31.664 -14.778 -20.067 1.00 36.06 157 GLY A C 1
ATOM 1227 O O . GLY A 1 157 ? 32.504 -14.680 -20.963 1.00 36.06 157 GLY A O 1
ATOM 1228 N N . ARG A 1 158 ? 31.687 -15.714 -19.119 1.00 32.03 158 ARG A N 1
ATOM 1229 C CA . ARG A 1 158 ? 32.066 -17.114 -19.304 1.00 32.03 158 ARG A CA 1
ATOM 1230 C C . ARG A 1 158 ? 31.382 -17.961 -18.245 1.00 32.03 158 ARG A C 1
ATOM 1232 O O . ARG A 1 158 ? 31.294 -17.470 -17.100 1.00 32.03 158 ARG A O 1
#

pLDDT: mean 75.02, std 29.4, range [24.16, 98.38]

Foldseek 3Di:
DQLAAEAEEEDPDLCCVQPVLVVQQVCVVVPNRSYAYEYEYQDQPCQVVLVLCVVVQNWFWWWDADPVGDIDIDIGNRHRHRFGHDNVSVSSVVLCPDPSHPHYYYDDDPPDDPDDDDDDDDDDDDDDDDPPRPGDGDDDDDDDDDDDDDDDDDDDDD

InterPro domains:
  IPR013131 Mannitol dehydrogenase, N-terminal [PF01232] (8-100)
  IPR036291 NAD(P)-binding domain superfamily [SSF51735] (4-107)
  IPR050988 Mannitol Dehydrogenase/Oxidoreductase [PTHR43362] (6-106)

Sequence (158 aa):
MNNQFTWLHIGLGSFHRAHQAWYLHRLIASGDNRWRIAAGNIRNDAEQVVQALAAQGGRYVLETVSPEGEREYEEITSIQKLLPWQAGLQPLINEGANPQTKVIALYRDGRGVLPEHSP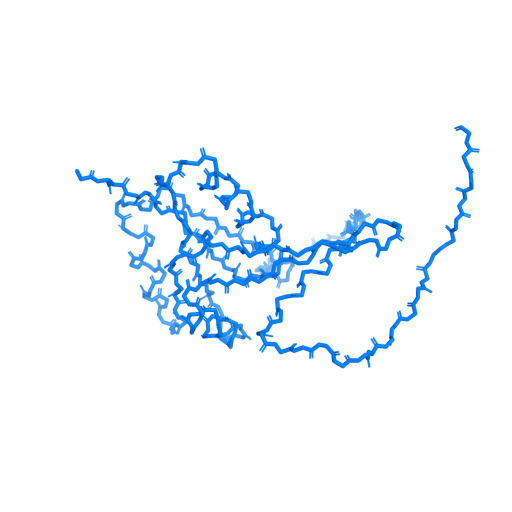SAGNQQTPICRPTCKASAKPFTAPSRGSWKSAWPTTPGR

Radius of gyration: 19.12 Å; chains: 1; bounding box: 54×33×48 Å

Secondary structure (DSSP, 8-state):
---PEEEEEE---HHHIIIIIHHHHHHHHTT-TTEEEEEE-SSSTTHHHHHHHHHTTT-EEEEEE-TT--EEEEEE--EEEEE---TT-HHHHHHHTSTTEEEEEE---TT----------------------------S-PPPP-------------